Protein AF-A0AB74KNW0-F1 (afdb_monomer)

Secondary structure (DSSP, 8-state):
--------SS-----------SSHHHHHHHHHHHTT----SSEEEEE---GGGHHHHHHHHHHHHHTTEEEEEEHHHHHHHHTTT--EEEEB-GGG-SSBHHHHHHH-

Foldseek 3Di:
DPDDPDDDPDDDDPDAFWADDPDPVRRVVRRCVVVVNDDDQEEEDEDEDDPVCLVVVLVVVVVNVVSHYAYEYEDVNVVSNPVVPHHYHYAYDPVRDPPHDVVVVVVD

Mean predicted aligned error: 5.51 Å

Sequence (108 aa):
QGVDPIRGPEMRSTGEVMGVGETFAEAFAKAQLGASNTLPRGGRALLSVRNSDIPRIVELAKTMTDLGFELDATGCTAKALEQPGMAVRRLHNVYEGLPHILERIING

Nearest PDB structures (foldseek):
  1a9x-assembly1_A  TM=9.773E-01  e=1.626E-10  Escherichia coli
  1c30-assembly1_A  TM=9.789E-01  e=3.591E-10  Escherichia coli
  1ce8-assembly1_A  TM=9.779E-01  e=6.505E-10  Escherichia coli
  1jdb-assembly1_B  TM=9.752E-01  e=7.423E-10  Escherichia coli
  1jdb-assembly1_K  TM=9.720E-01  e=1.437E-09  Escherichia coli

Solvent-accessible surface area (backbone atoms only — not comparable to full-atom values): 6725 Å² total; per-residue (Å²): 141,89,73,80,90,70,90,63,98,66,88,81,76,91,77,87,66,84,38,83,53,99,42,70,70,51,11,49,52,44,21,38,49,66,68,70,47,83,76,76,83,55,53,76,45,80,46,78,67,58,81,87,47,49,82,59,48,50,60,52,50,49,55,40,44,77,58,58,32,45,39,33,17,29,74,70,43,30,53,61,38,44,71,83,67,48,83,61,47,74,35,28,54,79,92,73,42,87,68,23,52,65,62,50,69,75,73,107

pLDDT: mean 89.84, std 7.27, range [51.38, 97.5]

Radius of gyration: 16.33 Å; Cα contacts (8 Å, |Δi|>4): 118; chains: 1; bounding box: 44×32×39 Å

Structure (mmCIF, N/CA/C/O backbone):
data_AF-A0AB74KNW0-F1
#
_entry.id   AF-A0AB74KNW0-F1
#
loop_
_atom_site.group_PDB
_atom_site.id
_atom_site.type_symbol
_atom_site.label_atom_id
_atom_site.label_alt_id
_atom_site.label_comp_id
_atom_site.label_asym_id
_atom_site.label_entity_id
_atom_site.label_seq_id
_atom_site.pdbx_PDB_ins_code
_atom_site.Cartn_x
_atom_site.Cartn_y
_atom_site.Cartn_z
_atom_site.occupancy
_atom_site.B_iso_or_equiv
_atom_site.auth_seq_id
_atom_site.auth_comp_id
_atom_site.auth_asym_id
_atom_site.auth_atom_id
_atom_site.pdbx_PDB_model_num
ATOM 1 N N . GLN A 1 1 ? 3.639 -0.750 -25.223 1.00 51.38 1 GLN A N 1
ATOM 2 C CA . GLN A 1 1 ? 3.370 -0.088 -23.929 1.00 51.38 1 GLN A CA 1
ATOM 3 C C . GLN A 1 1 ? 4.649 0.623 -23.522 1.00 51.38 1 GLN A C 1
ATOM 5 O O . GLN A 1 1 ? 5.669 -0.036 -23.414 1.00 51.38 1 GLN A O 1
ATOM 10 N N . GLY A 1 2 ? 4.635 1.952 -23.435 1.00 61.00 2 GLY A N 1
ATOM 11 C CA . GLY A 1 2 ? 5.840 2.765 -23.201 1.00 61.00 2 GLY A CA 1
ATOM 12 C C . GLY A 1 2 ? 5.519 4.096 -22.526 1.00 61.00 2 GLY A C 1
ATOM 13 O O . GLY A 1 2 ? 6.224 5.076 -22.726 1.00 61.00 2 GLY A O 1
ATOM 14 N N . VAL A 1 3 ? 4.407 4.140 -21.789 1.00 65.94 3 VAL A N 1
ATOM 15 C CA . VAL A 1 3 ? 3.974 5.315 -21.034 1.00 65.94 3 VAL A CA 1
ATOM 16 C C . VAL A 1 3 ? 4.129 4.977 -19.564 1.00 65.94 3 VAL A C 1
ATOM 18 O O . VAL A 1 3 ? 3.627 3.946 -19.119 1.00 65.94 3 VAL A O 1
ATOM 21 N N . ASP A 1 4 ? 4.838 5.831 -18.838 1.00 74.19 4 ASP A N 1
ATOM 22 C CA . ASP A 1 4 ? 5.012 5.703 -17.398 1.00 74.19 4 ASP A CA 1
ATOM 23 C C . ASP A 1 4 ? 3.663 5.955 -16.691 1.00 74.19 4 ASP A C 1
ATOM 25 O O . ASP A 1 4 ? 3.084 7.033 -16.876 1.00 74.19 4 ASP A O 1
ATOM 29 N N . PRO A 1 5 ? 3.116 4.995 -15.919 1.00 77.50 5 PRO A N 1
ATOM 30 C CA . PRO A 1 5 ? 1.822 5.132 -15.248 1.00 77.50 5 PRO A CA 1
ATOM 31 C C . PRO A 1 5 ? 1.864 6.037 -13.998 1.00 77.50 5 PRO A C 1
ATOM 33 O O . PRO A 1 5 ? 1.031 5.906 -13.099 1.00 77.50 5 PRO A O 1
ATOM 36 N N . ILE A 1 6 ? 2.815 6.969 -13.916 1.00 82.31 6 ILE A N 1
ATOM 37 C CA . ILE A 1 6 ? 2.916 7.949 -12.832 1.00 82.31 6 ILE A CA 1
ATOM 38 C C . ILE A 1 6 ? 1.887 9.070 -13.020 1.00 82.31 6 ILE A C 1
ATOM 40 O O . ILE A 1 6 ? 1.724 9.640 -14.100 1.00 82.31 6 ILE A O 1
ATOM 44 N N . ARG A 1 7 ? 1.210 9.433 -11.926 1.00 78.50 7 ARG A N 1
ATOM 45 C CA . ARG A 1 7 ? 0.341 10.616 -11.881 1.00 78.50 7 ARG A CA 1
ATOM 46 C C . ARG A 1 7 ? 1.196 11.883 -11.918 1.00 78.50 7 ARG A C 1
ATOM 48 O O . ARG A 1 7 ? 2.070 12.063 -11.073 1.00 78.50 7 ARG A O 1
ATOM 55 N N . GLY A 1 8 ? 0.922 12.754 -12.881 1.00 85.56 8 GLY A N 1
ATOM 56 C CA . GLY A 1 8 ? 1.538 14.073 -13.011 1.00 85.56 8 GLY A CA 1
ATOM 57 C C . GLY A 1 8 ? 0.527 15.205 -12.799 1.00 85.56 8 GLY A C 1
ATOM 58 O O . GLY A 1 8 ? -0.629 14.941 -12.469 1.00 85.56 8 GLY A O 1
ATOM 59 N N . PRO A 1 9 ? 0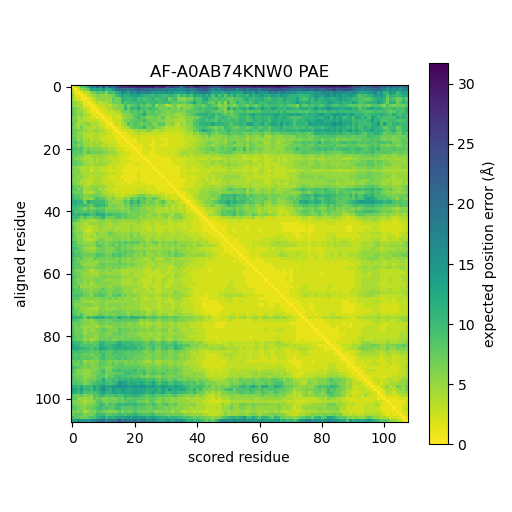.941 16.467 -13.007 1.00 86.56 9 PRO A N 1
ATOM 60 C CA . PRO A 1 9 ? 0.028 17.613 -12.996 1.00 86.56 9 PRO A CA 1
ATOM 61 C C . PRO A 1 9 ? -0.993 17.574 -14.147 1.00 86.56 9 PRO A C 1
ATOM 63 O O . PRO A 1 9 ? -2.037 18.213 -14.069 1.00 86.56 9 PRO A O 1
ATOM 66 N N . GLU A 1 10 ? -0.702 16.824 -15.210 1.00 87.38 10 GLU A N 1
ATOM 67 C CA . GLU A 1 10 ? -1.595 16.615 -16.346 1.00 87.38 10 GLU A CA 1
ATOM 68 C C . GLU A 1 10 ? -2.574 15.461 -16.074 1.00 87.38 10 GLU A C 1
ATOM 70 O O . GLU A 1 10 ? -2.173 14.357 -15.691 1.00 87.38 10 GLU A O 1
ATOM 75 N N . MET A 1 11 ? -3.866 15.705 -16.309 1.00 88.31 11 MET A N 1
ATOM 76 C CA . MET A 1 11 ? -4.906 14.685 -16.193 1.00 88.31 11 MET A CA 1
ATOM 77 C C . MET A 1 11 ? -4.822 13.695 -17.361 1.00 88.31 11 MET A C 1
ATOM 79 O O . MET A 1 11 ? -4.867 14.085 -18.523 1.00 88.31 11 MET A O 1
ATOM 83 N N . ARG A 1 12 ? -4.745 12.397 -17.041 1.00 85.69 12 ARG A N 1
ATOM 84 C CA . ARG A 1 12 ? -4.743 11.292 -18.023 1.00 85.69 12 ARG A CA 1
ATOM 85 C C . ARG A 1 12 ? -5.853 10.260 -17.802 1.00 85.69 12 ARG A C 1
ATOM 87 O O . ARG A 1 12 ? -5.920 9.266 -18.517 1.00 85.69 12 ARG A O 1
ATOM 94 N N . SER A 1 13 ? -6.698 10.464 -16.795 1.00 85.50 13 SER A N 1
ATOM 95 C CA . SER A 1 13 ? -7.874 9.630 -16.538 1.00 85.50 13 SER A CA 1
ATOM 96 C C . SER A 1 13 ? -8.932 9.846 -17.618 1.00 85.50 13 SER A C 1
ATOM 98 O O . SER A 1 13 ? -9.188 10.981 -18.009 1.00 85.50 13 SER A O 1
ATOM 100 N N . THR A 1 14 ? -9.566 8.768 -18.076 1.00 88.19 14 THR A N 1
ATOM 101 C CA . THR A 1 14 ? -10.599 8.805 -19.126 1.00 88.19 14 THR A CA 1
ATOM 102 C C . THR A 1 14 ? -12.027 8.774 -18.584 1.00 88.19 14 THR A C 1
ATOM 104 O O . THR A 1 14 ? -12.967 9.024 -19.331 1.00 88.19 14 THR A O 1
ATOM 107 N N . GLY A 1 15 ? -12.200 8.465 -17.300 1.00 90.56 15 GLY A N 1
ATOM 108 C CA . GLY A 1 15 ? -13.500 8.381 -16.650 1.00 90.56 15 GLY A CA 1
ATOM 109 C C . GLY A 1 15 ? -13.383 8.449 -15.133 1.00 90.56 15 GLY A C 1
ATOM 110 O O . GLY A 1 15 ? -12.281 8.466 -14.577 1.00 90.56 15 GLY A O 1
ATOM 111 N N . GLU A 1 16 ? -14.538 8.478 -14.482 1.00 93.06 16 GLU A N 1
ATOM 112 C CA . GLU A 1 16 ? -14.689 8.593 -13.036 1.00 93.06 16 GLU A CA 1
ATOM 113 C C . GLU A 1 16 ? -15.803 7.673 -12.534 1.00 93.06 16 GLU A C 1
ATOM 115 O O . GLU A 1 16 ? -16.678 7.248 -13.289 1.00 93.06 16 GLU A O 1
ATOM 120 N N . VAL A 1 17 ? -15.750 7.339 -11.248 1.00 94.25 17 VAL A N 1
ATOM 121 C CA . VAL A 1 17 ? -16.722 6.472 -10.581 1.00 94.25 17 VAL A CA 1
ATOM 122 C C . VAL A 1 17 ? -17.084 7.064 -9.228 1.00 94.25 17 VAL A C 1
ATOM 124 O O . VAL A 1 17 ? -16.259 7.717 -8.588 1.00 94.25 17 VAL A O 1
ATOM 127 N N . MET A 1 18 ? -18.309 6.810 -8.774 1.00 95.62 18 MET A N 1
ATOM 128 C CA . MET A 1 18 ? -18.811 7.292 -7.491 1.00 95.62 18 MET A CA 1
ATOM 129 C C . MET A 1 18 ? -19.178 6.111 -6.593 1.00 95.62 18 MET A C 1
ATOM 131 O O . MET A 1 18 ? -19.937 5.229 -6.989 1.00 95.62 18 MET A O 1
ATOM 135 N N . GLY A 1 19 ? -18.652 6.107 -5.369 1.00 94.44 19 GLY A N 1
ATOM 136 C CA . GLY A 1 19 ? -19.061 5.187 -4.312 1.00 94.44 19 GLY A CA 1
ATOM 137 C C . GLY A 1 19 ? -19.879 5.918 -3.252 1.00 94.44 19 GLY A C 1
ATOM 138 O O . GLY A 1 19 ? -19.502 7.006 -2.824 1.00 94.44 19 GLY A O 1
ATOM 139 N N . VAL A 1 20 ? -20.993 5.324 -2.824 1.00 96.31 20 VAL A N 1
ATOM 140 C CA . VAL A 1 20 ? -21.889 5.885 -1.799 1.00 96.31 20 VAL A CA 1
ATOM 141 C C . VAL A 1 20 ? -22.010 4.898 -0.643 1.00 96.31 20 VAL A C 1
ATOM 143 O O . VAL A 1 20 ? -22.296 3.719 -0.861 1.00 96.31 20 VAL A O 1
ATOM 146 N N . GLY A 1 21 ? -21.800 5.362 0.584 1.00 95.56 21 GLY A N 1
ATOM 147 C CA . GLY A 1 21 ? -21.869 4.549 1.797 1.00 95.56 21 GLY A CA 1
ATOM 148 C C . GLY A 1 21 ? -22.173 5.401 3.022 1.00 95.56 21 GLY A C 1
ATOM 149 O O . GLY A 1 21 ? -22.088 6.627 2.963 1.00 95.56 21 GLY A O 1
ATOM 150 N N . GLU A 1 22 ? -22.524 4.744 4.120 1.00 96.62 22 GLU A N 1
ATOM 151 C CA . GLU A 1 22 ? -22.828 5.396 5.400 1.00 96.62 22 GLU A CA 1
ATOM 152 C C . GLU A 1 22 ? -21.559 5.926 6.076 1.00 96.62 22 GLU A C 1
ATOM 154 O O . GLU A 1 22 ? -21.593 6.882 6.848 1.00 96.62 22 GLU A O 1
ATOM 159 N N . THR A 1 23 ? -20.415 5.322 5.746 1.00 97.50 23 THR A N 1
ATOM 160 C CA . THR A 1 23 ? -19.095 5.751 6.204 1.00 97.50 23 THR A CA 1
ATOM 161 C C . THR A 1 23 ? -18.183 6.070 5.030 1.00 97.50 23 THR A C 1
ATOM 163 O O . THR A 1 23 ? -18.329 5.537 3.927 1.00 97.50 23 THR A O 1
ATOM 166 N N . PHE A 1 24 ? -17.170 6.898 5.286 1.00 95.44 24 PHE A N 1
ATOM 167 C CA . PHE A 1 24 ? -16.135 7.188 4.297 1.00 95.44 24 PHE A CA 1
ATOM 168 C C . PHE A 1 24 ? -15.430 5.914 3.808 1.00 95.44 24 PHE A C 1
ATOM 170 O O . PHE A 1 24 ? -15.217 5.755 2.610 1.00 95.44 24 PHE A O 1
ATOM 177 N N . ALA A 1 25 ? -15.105 4.989 4.719 1.00 93.50 25 ALA A N 1
ATOM 178 C CA . ALA A 1 25 ? -14.437 3.734 4.378 1.00 93.50 25 ALA A CA 1
ATOM 179 C C . ALA A 1 25 ? -15.283 2.877 3.425 1.00 93.50 25 ALA A C 1
ATOM 181 O O . ALA A 1 25 ? -14.768 2.358 2.435 1.00 93.50 25 ALA A O 1
ATOM 182 N N . GLU A 1 26 ? -16.589 2.778 3.683 1.00 93.88 26 GLU A N 1
ATOM 183 C CA . GLU A 1 26 ? -17.520 2.052 2.821 1.00 93.88 26 GLU A CA 1
ATOM 184 C C . GLU A 1 26 ? -17.672 2.725 1.448 1.00 93.88 26 GLU A C 1
ATOM 186 O O . GLU A 1 26 ? -17.582 2.058 0.414 1.00 93.88 26 GLU A O 1
ATOM 191 N N . ALA A 1 27 ? -17.858 4.049 1.421 1.00 96.31 27 ALA A N 1
ATOM 192 C CA . ALA A 1 27 ? -17.962 4.815 0.182 1.00 96.31 27 ALA A CA 1
ATOM 193 C C . ALA A 1 27 ? -16.687 4.679 -0.670 1.00 96.31 27 ALA A C 1
ATOM 195 O O . ALA A 1 27 ? -16.763 4.421 -1.873 1.00 96.31 27 ALA A O 1
ATOM 196 N N . PHE A 1 28 ? -15.512 4.768 -0.043 1.00 94.25 28 PHE A N 1
ATOM 197 C CA . PHE A 1 28 ? -14.221 4.616 -0.710 1.00 94.25 28 PHE A CA 1
ATOM 198 C C . PHE A 1 28 ? -14.004 3.192 -1.238 1.00 94.25 28 PHE A C 1
ATOM 200 O O . PHE A 1 28 ? -13.570 3.021 -2.376 1.00 94.25 28 PHE A O 1
ATOM 207 N N . ALA A 1 29 ? -14.360 2.165 -0.460 1.00 91.69 29 ALA A N 1
ATOM 208 C CA . ALA A 1 29 ? -14.278 0.774 -0.904 1.00 91.69 29 ALA A CA 1
ATOM 209 C C . ALA A 1 29 ? -15.163 0.514 -2.136 1.00 91.69 29 ALA A C 1
ATOM 211 O O . ALA A 1 29 ? -14.716 -0.117 -3.095 1.00 91.69 29 ALA A O 1
ATOM 212 N N . LYS A 1 30 ? -16.391 1.054 -2.152 1.00 93.25 30 LYS A N 1
ATOM 213 C CA . LYS A 1 30 ? -17.296 0.974 -3.310 1.00 93.25 30 LYS A CA 1
ATOM 214 C C . LYS A 1 30 ? -16.744 1.717 -4.527 1.00 93.25 30 LYS A C 1
ATOM 216 O O . LYS A 1 30 ? -16.815 1.188 -5.632 1.00 93.25 30 LYS A O 1
ATOM 221 N N . ALA A 1 31 ? -16.158 2.901 -4.336 1.00 94.38 31 ALA A N 1
ATOM 222 C CA . ALA A 1 31 ? -15.531 3.657 -5.421 1.00 94.38 31 ALA A CA 1
ATOM 223 C C . ALA A 1 31 ? -14.341 2.896 -6.032 1.00 94.38 31 ALA A C 1
ATOM 225 O O . ALA A 1 31 ? -14.228 2.812 -7.252 1.00 94.38 31 ALA A O 1
ATOM 226 N N . GLN A 1 32 ? -13.492 2.277 -5.205 1.00 93.25 32 GLN A N 1
ATOM 227 C CA . GLN A 1 32 ? -12.360 1.475 -5.682 1.00 93.25 32 GLN A CA 1
ATOM 228 C C . GLN A 1 32 ? -12.814 0.245 -6.471 1.00 93.25 32 GLN A C 1
ATOM 230 O O . GLN A 1 32 ? -12.268 -0.034 -7.539 1.00 93.25 32 GLN A O 1
ATOM 235 N N . LEU A 1 33 ? -13.855 -0.444 -5.995 1.00 90.38 33 LEU A N 1
ATOM 236 C CA . LEU A 1 33 ? -14.456 -1.557 -6.725 1.00 90.38 33 LEU A CA 1
ATOM 237 C C . LEU A 1 33 ? -15.055 -1.095 -8.063 1.00 90.38 33 LEU A C 1
ATOM 239 O O . LEU A 1 33 ? -14.839 -1.741 -9.085 1.00 90.38 33 LEU A O 1
ATOM 243 N N . GLY A 1 34 ? -15.748 0.049 -8.075 1.00 90.88 34 GLY A N 1
ATOM 244 C CA . GLY A 1 34 ? -16.274 0.669 -9.294 1.00 90.88 34 GLY A CA 1
ATOM 245 C C . GLY A 1 34 ? -15.178 1.033 -10.299 1.00 90.88 34 GLY A C 1
ATOM 246 O O . GLY A 1 34 ? -15.365 0.862 -11.500 1.00 90.88 34 GLY A O 1
ATOM 247 N N . ALA A 1 35 ? -13.999 1.442 -9.821 1.00 91.94 35 ALA A N 1
ATOM 248 C CA . ALA A 1 35 ? -12.824 1.727 -10.648 1.00 91.94 35 ALA A CA 1
ATOM 249 C C . ALA A 1 35 ? -12.125 0.458 -11.175 1.00 91.94 35 ALA A C 1
ATOM 251 O O . ALA A 1 35 ? -11.042 0.548 -11.746 1.00 91.94 35 ALA A O 1
ATOM 252 N N . SER A 1 36 ? -12.722 -0.725 -10.976 1.00 89.19 36 SER A N 1
ATOM 253 C CA . SER A 1 36 ? -12.149 -2.035 -11.314 1.00 89.19 36 SER A CA 1
ATOM 254 C C . SER A 1 36 ? -10.832 -2.349 -10.588 1.00 89.19 36 SER A C 1
ATOM 256 O O . SER A 1 36 ? -10.076 -3.222 -11.015 1.00 89.19 36 SER A O 1
ATOM 258 N N . ASN A 1 37 ? -10.568 -1.692 -9.453 1.00 85.50 37 ASN A N 1
ATOM 259 C CA . ASN A 1 37 ? -9.448 -2.027 -8.579 1.00 85.50 37 ASN A CA 1
ATOM 260 C C . ASN A 1 37 ? -9.881 -3.124 -7.604 1.00 85.50 37 ASN A C 1
ATOM 262 O O . ASN A 1 37 ? -10.563 -2.864 -6.610 1.00 85.50 37 ASN A O 1
ATOM 266 N N . THR A 1 38 ? -9.458 -4.362 -7.859 1.00 80.00 38 THR A N 1
ATOM 267 C CA . THR A 1 38 ? -9.641 -5.447 -6.887 1.00 80.00 38 THR A CA 1
ATOM 268 C C . THR A 1 38 ? -8.555 -5.341 -5.825 1.00 80.00 38 THR A C 1
ATOM 270 O O . THR A 1 38 ? -7.394 -5.652 -6.081 1.00 80.00 38 THR A O 1
ATOM 273 N N . LEU A 1 39 ? -8.926 -4.869 -4.635 1.00 83.06 39 LEU A N 1
ATOM 274 C CA . LEU A 1 39 ? -7.987 -4.749 -3.526 1.00 83.06 39 LEU A CA 1
ATOM 275 C C . LEU A 1 39 ? -7.738 -6.123 -2.884 1.00 83.06 39 LEU A C 1
ATOM 277 O O . LEU A 1 39 ? -8.702 -6.807 -2.520 1.00 83.06 39 LEU A O 1
ATOM 281 N N . PRO A 1 40 ? -6.468 -6.526 -2.704 1.00 85.88 40 PRO A N 1
ATOM 282 C CA . PRO A 1 40 ? -6.137 -7.719 -1.940 1.00 85.88 40 PRO A CA 1
ATOM 283 C C . PRO A 1 40 ? -6.655 -7.601 -0.503 1.00 85.88 40 PRO A C 1
ATOM 285 O O . PRO A 1 40 ? -6.654 -6.518 0.080 1.00 85.88 40 PRO A O 1
ATOM 288 N N . ARG A 1 41 ? -7.062 -8.728 0.088 1.00 86.19 41 ARG A N 1
ATOM 289 C CA . ARG A 1 41 ? -7.443 -8.819 1.513 1.00 86.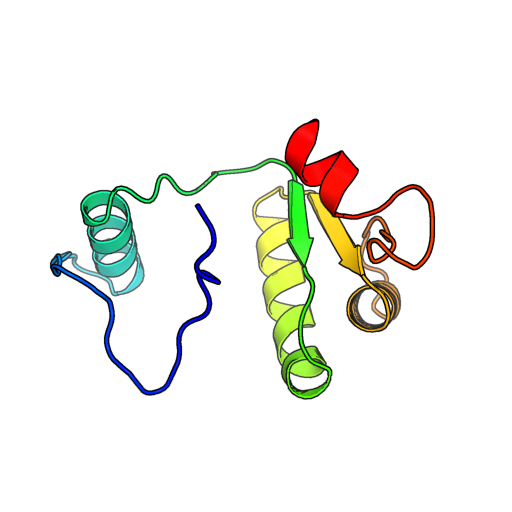19 41 ARG A CA 1
ATOM 290 C C . ARG A 1 41 ? -6.351 -9.439 2.392 1.00 86.19 41 ARG A C 1
ATOM 292 O O . ARG A 1 41 ? -6.574 -9.647 3.575 1.00 86.19 41 ARG A O 1
ATOM 299 N N . GLY A 1 42 ? -5.209 -9.761 1.797 1.00 87.62 42 GLY A N 1
ATOM 300 C CA . GLY A 1 42 ? -4.050 -10.366 2.439 1.00 87.62 42 GLY A CA 1
ATOM 301 C C . GLY A 1 42 ? -2.967 -10.654 1.402 1.00 87.62 42 GLY A C 1
ATOM 302 O O . GLY A 1 42 ? -3.106 -10.286 0.231 1.00 87.62 42 GLY A O 1
ATOM 303 N N . GLY A 1 43 ? -1.904 -11.328 1.830 1.00 91.31 43 GLY A N 1
ATOM 304 C CA . GLY A 1 43 ? -0.732 -11.607 1.003 1.00 91.31 43 GLY A CA 1
ATOM 305 C C . GLY A 1 43 ? 0.423 -10.677 1.350 1.00 91.31 43 GLY A C 1
ATOM 306 O O . GLY A 1 43 ? 0.590 -10.297 2.508 1.00 91.31 43 GLY A O 1
ATOM 307 N N . ARG A 1 44 ? 1.235 -10.316 0.356 1.00 92.50 44 ARG A N 1
ATOM 308 C CA . ARG A 1 44 ? 2.457 -9.539 0.567 1.00 92.50 44 ARG A CA 1
ATOM 309 C C . ARG A 1 44 ? 2.381 -8.172 -0.104 1.00 92.50 44 ARG A C 1
ATOM 311 O O . ARG A 1 44 ? 2.035 -8.072 -1.277 1.00 92.50 44 ARG A O 1
ATOM 318 N N . ALA A 1 45 ? 2.713 -7.124 0.641 1.00 94.06 45 ALA A N 1
ATOM 319 C CA . ALA A 1 45 ? 2.696 -5.746 0.173 1.00 94.06 45 ALA A CA 1
ATOM 320 C C . ALA A 1 45 ? 4.112 -5.184 0.033 1.00 94.06 45 ALA A C 1
ATOM 322 O O . ALA A 1 45 ? 4.924 -5.300 0.947 1.00 94.06 45 ALA A O 1
ATOM 323 N N . LEU A 1 46 ? 4.388 -4.535 -1.099 1.00 94.69 46 LEU A N 1
ATOM 324 C CA . LEU A 1 46 ? 5.649 -3.843 -1.352 1.00 94.69 46 LEU A CA 1
ATOM 325 C C . LEU A 1 46 ? 5.537 -2.359 -0.981 1.00 94.69 46 LEU A C 1
ATOM 327 O O . LEU A 1 46 ? 4.753 -1.620 -1.573 1.00 94.69 46 LEU A O 1
ATOM 331 N N . LEU A 1 47 ? 6.370 -1.916 -0.043 1.00 94.94 47 LEU A N 1
ATOM 332 C CA . LEU A 1 47 ? 6.460 -0.542 0.438 1.00 94.94 47 LEU A CA 1
ATOM 333 C C . LEU A 1 47 ? 7.776 0.092 -0.026 1.00 94.94 47 LEU A C 1
ATOM 335 O O . LEU A 1 47 ? 8.860 -0.230 0.457 1.00 94.94 47 LEU A O 1
ATOM 339 N N . SER A 1 48 ? 7.683 1.032 -0.960 1.00 93.75 48 SER A N 1
ATOM 340 C CA . SER A 1 48 ? 8.828 1.792 -1.466 1.00 93.75 48 SER A CA 1
ATOM 341 C C . SER A 1 48 ? 8.412 3.246 -1.623 1.00 93.75 48 SER A C 1
ATOM 343 O O . SER A 1 48 ? 7.722 3.600 -2.579 1.00 93.75 48 SER A O 1
ATOM 345 N N . VAL A 1 49 ? 8.795 4.084 -0.661 1.00 94.56 49 VAL A N 1
ATOM 346 C CA . VAL A 1 49 ? 8.352 5.483 -0.586 1.00 94.56 49 VAL A CA 1
ATOM 347 C C . VAL A 1 49 ? 9.528 6.451 -0.587 1.00 94.56 49 VAL A C 1
ATOM 349 O O . VAL A 1 49 ? 10.672 6.079 -0.330 1.00 94.56 49 VAL A O 1
ATOM 352 N N . ARG A 1 50 ? 9.245 7.727 -0.865 1.00 92.12 50 ARG A N 1
ATOM 353 C CA . ARG A 1 50 ? 10.236 8.799 -0.733 1.00 92.12 50 AR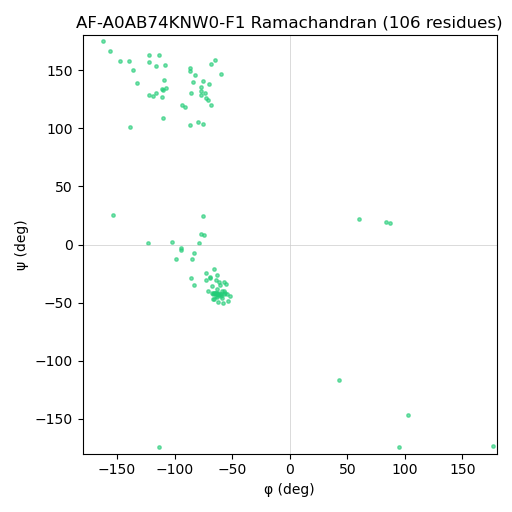G A CA 1
ATOM 354 C C . ARG A 1 50 ? 10.577 9.017 0.740 1.00 92.12 50 ARG A C 1
ATOM 356 O O . ARG A 1 50 ? 9.754 8.781 1.620 1.00 92.12 50 ARG A O 1
ATOM 363 N N . ASN A 1 51 ? 11.766 9.557 1.005 1.00 90.25 51 ASN A N 1
ATOM 364 C CA . ASN A 1 51 ? 12.224 9.814 2.375 1.00 90.25 51 ASN A CA 1
ATOM 365 C C . ASN A 1 51 ? 11.266 10.717 3.176 1.00 90.25 51 ASN A C 1
ATOM 367 O O . ASN A 1 51 ? 11.121 10.534 4.379 1.00 90.25 51 ASN A O 1
ATOM 371 N N . SER A 1 52 ? 10.584 11.655 2.511 1.00 92.69 52 SER A N 1
ATOM 372 C CA . SER A 1 52 ? 9.589 12.542 3.130 1.00 92.69 52 SER A CA 1
ATOM 373 C C . SER A 1 52 ? 8.375 11.807 3.702 1.00 92.69 52 SER A C 1
ATOM 375 O O . SER A 1 52 ? 7.756 12.302 4.638 1.00 92.69 52 SER A O 1
ATOM 377 N N . ASP A 1 53 ? 8.039 10.634 3.163 1.00 93.50 53 ASP A N 1
ATOM 378 C CA . ASP A 1 53 ? 6.867 9.853 3.567 1.00 93.50 53 ASP A CA 1
ATOM 379 C C . ASP A 1 53 ? 7.197 8.796 4.633 1.00 93.50 53 ASP A C 1
ATOM 381 O O . ASP A 1 53 ? 6.297 8.135 5.151 1.00 93.50 53 ASP A O 1
ATOM 385 N N . ILE A 1 54 ? 8.475 8.659 5.013 1.00 90.19 54 ILE A N 1
ATOM 386 C CA . ILE A 1 54 ? 8.933 7.704 6.032 1.00 90.19 54 ILE A CA 1
ATOM 387 C C . ILE A 1 54 ? 8.187 7.849 7.371 1.00 90.19 54 ILE A C 1
ATOM 389 O O . ILE A 1 54 ? 7.797 6.82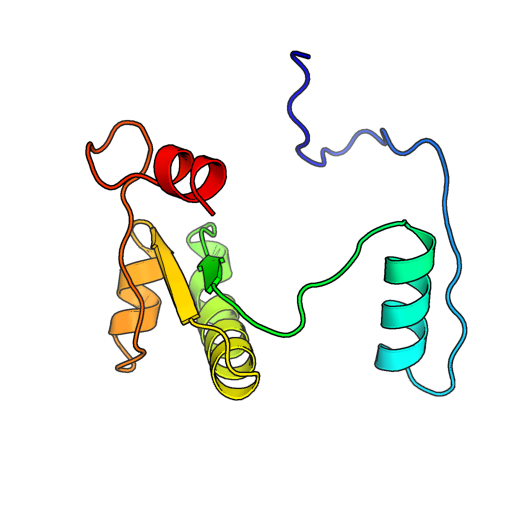6 7.928 1.00 90.19 54 ILE A O 1
ATOM 393 N N . PRO A 1 55 ? 7.909 9.051 7.909 1.00 88.69 55 PRO A N 1
ATOM 394 C CA . PRO A 1 55 ? 7.173 9.145 9.171 1.00 88.69 55 PRO A CA 1
ATOM 395 C C . PRO A 1 55 ? 5.762 8.544 9.089 1.00 88.69 55 PRO A C 1
ATOM 397 O O . PRO A 1 55 ? 5.268 7.985 10.063 1.00 88.69 55 PRO A O 1
ATOM 400 N N . ARG A 1 56 ? 5.124 8.623 7.915 1.00 91.94 56 ARG A N 1
ATOM 401 C CA . ARG A 1 56 ? 3.747 8.161 7.687 1.00 91.94 56 ARG A CA 1
ATOM 402 C C . ARG A 1 56 ? 3.681 6.676 7.339 1.00 91.94 56 ARG A C 1
ATOM 404 O O . ARG A 1 56 ? 2.685 6.023 7.639 1.00 91.94 56 ARG A O 1
ATOM 411 N N . ILE A 1 57 ? 4.729 6.130 6.716 1.00 94.69 57 ILE A N 1
ATOM 412 C CA . ILE A 1 57 ? 4.730 4.730 6.272 1.00 94.69 57 ILE A CA 1
ATOM 413 C C . ILE A 1 57 ? 4.775 3.744 7.439 1.00 94.69 57 ILE A C 1
ATOM 415 O O . ILE A 1 57 ? 4.253 2.644 7.308 1.00 94.69 57 ILE A O 1
ATOM 419 N N . VAL A 1 58 ? 5.352 4.134 8.580 1.00 91.62 58 VAL A N 1
ATOM 420 C CA . VAL A 1 58 ? 5.449 3.269 9.767 1.00 91.62 58 VAL A CA 1
ATOM 421 C C . VAL A 1 58 ? 4.066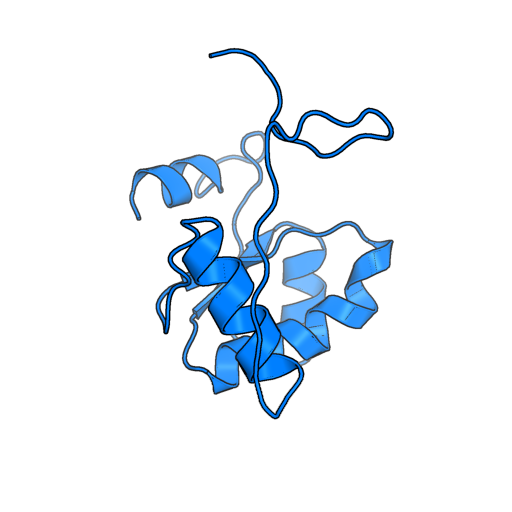 2.941 10.328 1.00 91.62 58 VAL A C 1
ATOM 423 O O . VAL A 1 58 ? 3.795 1.789 10.652 1.00 91.62 58 VAL A O 1
ATOM 426 N N . GLU A 1 59 ? 3.177 3.931 10.425 1.00 91.94 59 GLU A N 1
ATOM 427 C CA . GLU A 1 59 ? 1.801 3.713 10.883 1.00 91.94 59 GLU A CA 1
ATOM 428 C C . GLU A 1 59 ? 1.026 2.835 9.895 1.00 91.94 59 GLU A C 1
ATOM 430 O O . GLU A 1 59 ? 0.430 1.840 10.301 1.00 91.94 59 GLU A O 1
ATOM 435 N N . LEU A 1 60 ? 1.123 3.134 8.593 1.00 94.06 60 LEU A N 1
ATOM 436 C CA . LEU A 1 60 ? 0.473 2.332 7.555 1.00 94.06 60 LEU A CA 1
ATOM 437 C C . LEU A 1 60 ? 0.947 0.877 7.589 1.00 94.06 60 LEU A C 1
ATOM 439 O O . LEU A 1 60 ? 0.131 -0.038 7.540 1.00 94.06 60 LEU A O 1
ATOM 443 N N . ALA A 1 61 ? 2.256 0.657 7.697 1.00 94.69 61 ALA A N 1
ATOM 444 C CA . ALA A 1 61 ? 2.835 -0.674 7.755 1.00 94.69 61 ALA A CA 1
ATOM 445 C C . ALA A 1 61 ? 2.285 -1.476 8.943 1.00 94.69 61 ALA A C 1
ATOM 447 O O . ALA A 1 61 ? 1.987 -2.655 8.778 1.00 94.69 61 ALA A O 1
ATOM 448 N N . LYS A 1 62 ? 2.094 -0.846 10.113 1.00 93.44 62 LYS A N 1
ATOM 449 C CA . LYS A 1 62 ? 1.496 -1.513 11.282 1.00 93.44 62 LYS A CA 1
ATOM 450 C C . LYS A 1 62 ? 0.070 -1.949 10.984 1.00 93.44 62 LYS A C 1
ATOM 452 O O . LYS A 1 62 ? -0.243 -3.120 11.148 1.00 93.44 62 LYS A O 1
ATOM 457 N N . THR A 1 63 ? -0.749 -1.046 10.444 1.00 93.44 63 THR A N 1
ATOM 458 C CA . THR A 1 63 ? -2.119 -1.378 10.035 1.00 93.44 63 THR A CA 1
ATOM 459 C C . THR A 1 63 ? -2.148 -2.518 9.017 1.00 93.44 63 THR A C 1
ATOM 461 O O . THR A 1 63 ? -2.997 -3.397 9.102 1.00 93.44 63 THR A O 1
ATOM 464 N N . MET A 1 64 ? -1.215 -2.548 8.062 1.00 93.69 64 MET A N 1
ATOM 465 C CA . MET A 1 64 ? -1.126 -3.642 7.092 1.00 93.69 64 MET A CA 1
ATOM 466 C C . MET A 1 64 ? -0.753 -4.974 7.753 1.00 93.69 64 MET A C 1
ATOM 468 O O . MET A 1 64 ? -1.360 -5.994 7.432 1.00 93.69 64 MET A O 1
ATOM 472 N N . THR A 1 65 ? 0.193 -4.974 8.694 1.00 93.31 65 THR A N 1
ATOM 473 C CA . THR A 1 65 ? 0.537 -6.171 9.473 1.00 93.31 65 THR A CA 1
ATOM 474 C C . THR A 1 65 ? -0.646 -6.657 10.314 1.00 93.31 65 THR A C 1
ATOM 476 O O . THR A 1 65 ? -0.926 -7.853 10.309 1.00 93.31 65 THR A O 1
ATOM 479 N N . ASP A 1 66 ? -1.392 -5.753 10.954 1.00 93.12 66 ASP A N 1
ATOM 480 C CA . ASP A 1 66 ? -2.592 -6.092 11.736 1.00 93.12 66 ASP A CA 1
ATOM 481 C C . ASP A 1 66 ? -3.707 -6.692 10.861 1.00 93.12 66 ASP A C 1
ATOM 483 O O . ASP A 1 66 ? -4.471 -7.548 11.304 1.00 93.12 66 ASP A O 1
ATOM 487 N N . LEU A 1 67 ? -3.772 -6.286 9.588 1.00 92.25 67 LEU A N 1
ATOM 488 C CA . LEU A 1 67 ? -4.659 -6.862 8.573 1.00 92.25 67 LEU A CA 1
ATOM 489 C C . LEU A 1 67 ? -4.142 -8.192 7.988 1.00 92.25 67 LEU A C 1
ATOM 491 O O . LEU A 1 67 ? -4.796 -8.764 7.116 1.00 92.25 67 LEU A O 1
ATOM 495 N N . GLY A 1 68 ? -2.994 -8.696 8.450 1.00 93.19 68 GLY A N 1
ATOM 496 C CA . GLY A 1 68 ? -2.428 -9.985 8.045 1.00 93.19 68 GLY A CA 1
ATOM 497 C C . GLY A 1 68 ? -1.548 -9.943 6.794 1.00 93.19 68 GLY A C 1
ATOM 498 O O . GLY A 1 68 ? -1.325 -10.985 6.177 1.00 93.19 68 GLY A O 1
ATOM 499 N N . PHE A 1 69 ? -1.054 -8.767 6.391 1.00 95.38 69 PHE A N 1
ATOM 500 C CA . PHE A 1 69 ? -0.104 -8.661 5.283 1.00 95.38 69 PHE A CA 1
ATOM 501 C C . PHE A 1 69 ? 1.338 -8.902 5.728 1.00 95.38 69 PHE A C 1
ATOM 503 O O . PHE A 1 69 ? 1.805 -8.381 6.742 1.00 95.38 69 PHE A O 1
ATOM 510 N N . GLU A 1 70 ? 2.083 -9.610 4.885 1.00 95.12 70 GLU A N 1
ATOM 511 C CA . GLU A 1 70 ? 3.539 -9.635 4.939 1.00 95.12 70 GLU A CA 1
ATOM 512 C C . GLU A 1 70 ? 4.106 -8.412 4.212 1.00 95.12 70 GLU A C 1
ATOM 514 O O . GLU A 1 70 ? 3.556 -7.969 3.203 1.00 95.12 70 GLU A O 1
ATOM 519 N N . LEU A 1 71 ? 5.226 -7.867 4.685 1.00 95.50 71 LEU A N 1
ATOM 520 C CA . LEU A 1 71 ? 5.789 -6.639 4.124 1.00 95.50 71 LEU A CA 1
ATOM 521 C C . LEU A 1 71 ? 7.105 -6.906 3.391 1.00 95.50 71 LEU A C 1
ATOM 523 O O . LEU A 1 71 ? 8.003 -7.569 3.915 1.00 95.50 71 LEU A O 1
ATOM 527 N N . ASP A 1 72 ? 7.223 -6.331 2.199 1.00 95.44 72 ASP A N 1
ATOM 528 C CA . ASP A 1 72 ? 8.472 -6.109 1.478 1.00 95.44 72 ASP A CA 1
ATOM 529 C C . ASP A 1 72 ? 8.789 -4.614 1.474 1.00 95.44 72 ASP A C 1
ATOM 531 O O . ASP A 1 72 ? 7.890 -3.796 1.296 1.00 95.44 72 ASP A O 1
ATOM 535 N N . ALA A 1 73 ? 10.056 -4.230 1.618 1.00 95.44 73 ALA A N 1
ATOM 536 C CA . ALA A 1 73 ? 10.448 -2.827 1.494 1.00 95.44 73 ALA A CA 1
ATOM 537 C C . ALA A 1 73 ? 11.853 -2.646 0.920 1.00 95.44 73 ALA A C 1
ATOM 539 O O . ALA A 1 73 ? 12.697 -3.537 1.006 1.00 95.44 73 ALA A O 1
ATOM 540 N N . THR A 1 74 ? 12.122 -1.470 0.357 1.00 94.81 74 THR A N 1
ATOM 541 C CA . THR A 1 74 ? 13.416 -1.128 -0.252 1.00 94.81 74 THR A CA 1
ATOM 542 C C . THR A 1 74 ? 14.198 -0.122 0.595 1.00 94.81 74 THR A C 1
ATOM 544 O O . THR A 1 74 ? 13.631 0.659 1.364 1.00 94.81 74 THR A O 1
ATOM 547 N N . GLY A 1 75 ? 15.529 -0.137 0.456 1.00 91.12 75 GLY A N 1
ATOM 548 C CA . GLY A 1 75 ? 16.433 0.933 0.900 1.00 91.12 75 GLY A CA 1
ATOM 549 C C . GLY A 1 75 ? 16.133 1.544 2.278 1.00 91.12 75 GLY A C 1
ATOM 550 O O . GLY A 1 75 ? 16.241 0.882 3.310 1.00 91.12 75 GLY A O 1
ATOM 551 N N . CYS A 1 76 ? 15.809 2.841 2.287 1.00 92.06 76 CYS A N 1
ATOM 552 C CA . CYS A 1 76 ? 15.510 3.608 3.500 1.00 92.06 76 CYS A CA 1
ATOM 553 C C . CYS A 1 76 ? 14.152 3.256 4.119 1.00 92.06 76 CYS A C 1
ATOM 555 O O . CYS A 1 76 ? 14.023 3.321 5.339 1.00 92.06 76 CYS A O 1
ATOM 557 N N . THR A 1 77 ? 13.163 2.859 3.312 1.00 95.00 77 THR A N 1
ATOM 558 C CA . THR A 1 77 ? 11.853 2.426 3.814 1.00 95.00 77 THR A CA 1
ATOM 559 C C . THR A 1 77 ? 12.000 1.168 4.666 1.00 95.00 77 THR A C 1
ATOM 561 O O . THR A 1 77 ? 11.486 1.139 5.778 1.00 95.00 77 THR A O 1
ATOM 564 N N . ALA A 1 78 ? 12.779 0.178 4.211 1.00 94.69 78 ALA A N 1
ATOM 565 C CA . ALA A 1 78 ? 13.062 -1.028 4.995 1.00 94.69 78 ALA A CA 1
ATOM 566 C C . ALA A 1 78 ? 13.706 -0.686 6.346 1.00 94.69 78 ALA A C 1
ATOM 568 O O . ALA A 1 78 ? 13.184 -1.068 7.387 1.00 94.69 78 ALA A O 1
ATOM 569 N N . LYS A 1 79 ? 14.763 0.138 6.339 1.00 93.81 79 LYS A N 1
ATOM 570 C CA . LYS A 1 79 ? 15.446 0.570 7.571 1.00 93.81 79 LYS A CA 1
ATOM 571 C C . LYS A 1 79 ? 14.499 1.245 8.565 1.00 93.81 79 LYS A C 1
ATOM 573 O O . LYS A 1 79 ? 14.599 1.007 9.763 1.00 93.81 79 LYS A O 1
ATOM 578 N N . ALA A 1 80 ? 13.597 2.096 8.079 1.00 93.88 80 ALA A N 1
ATOM 579 C CA . ALA A 1 80 ? 12.653 2.807 8.934 1.00 93.88 80 ALA A CA 1
ATOM 580 C C . ALA A 1 80 ? 11.597 1.889 9.570 1.00 93.88 80 ALA 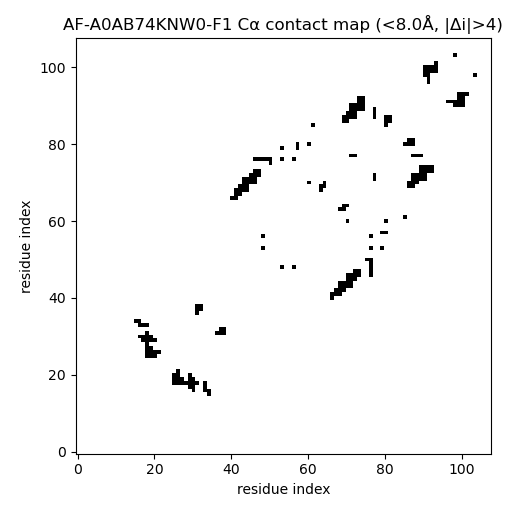A C 1
ATOM 582 O O . ALA A 1 80 ? 11.113 2.193 10.656 1.00 93.88 80 ALA A O 1
ATOM 583 N N . LEU A 1 81 ? 11.250 0.780 8.914 1.00 94.12 81 LEU A N 1
ATOM 584 C CA . LEU A 1 81 ? 10.328 -0.229 9.444 1.00 94.12 81 LEU A CA 1
ATOM 585 C C . LEU A 1 81 ? 11.040 -1.226 10.376 1.00 94.12 81 LEU A C 1
ATOM 587 O O . LEU A 1 81 ? 10.479 -1.638 11.387 1.00 94.12 81 LEU A O 1
ATOM 591 N N . GLU A 1 82 ? 12.297 -1.561 10.088 1.00 94.50 82 GLU A N 1
ATOM 592 C CA . GLU A 1 82 ? 13.131 -2.435 10.925 1.00 94.50 82 GLU A CA 1
ATOM 593 C C . GLU A 1 82 ? 13.476 -1.791 12.279 1.00 94.50 82 GLU A C 1
ATOM 595 O O . GLU A 1 82 ? 13.523 -2.481 13.294 1.00 94.50 82 GLU A O 1
ATOM 600 N N . GLN A 1 83 ? 13.685 -0.468 12.324 1.00 90.50 83 GLN A N 1
ATOM 601 C CA . GLN A 1 83 ? 14.003 0.277 13.554 1.00 90.50 83 GLN A CA 1
ATOM 602 C C . GLN A 1 83 ? 13.006 0.057 14.710 1.00 90.50 83 GLN A C 1
ATOM 604 O O . GLN A 1 83 ? 13.453 -0.228 15.821 1.00 90.50 83 GLN A O 1
ATOM 609 N N . PRO A 1 84 ? 11.680 0.161 14.502 1.00 89.50 84 PRO A N 1
ATOM 610 C CA . PRO A 1 84 ? 10.684 -0.181 15.516 1.00 89.50 84 PRO A CA 1
ATOM 611 C C . PRO A 1 84 ? 10.452 -1.696 15.680 1.00 89.50 84 PRO A C 1
ATOM 613 O O . PRO A 1 84 ? 9.519 -2.084 16.379 1.00 89.50 84 PRO A O 1
ATOM 616 N N . GLY A 1 85 ? 11.269 -2.552 15.054 1.00 90.50 85 GLY A N 1
ATOM 617 C CA . GLY A 1 85 ? 11.218 -4.009 15.196 1.00 90.50 85 GLY A CA 1
ATOM 618 C C . GLY A 1 85 ? 10.190 -4.710 14.307 1.00 90.50 85 GLY A C 1
ATOM 619 O O . GLY A 1 85 ? 9.803 -5.837 14.609 1.00 90.50 85 GLY A O 1
ATOM 620 N N . MET A 1 86 ? 9.712 -4.071 13.233 1.00 93.00 86 MET A N 1
ATOM 621 C CA . MET A 1 86 ? 8.716 -4.693 12.357 1.00 93.00 86 MET A CA 1
ATOM 622 C C . MET A 1 86 ? 9.341 -5.763 11.461 1.00 93.00 86 MET A C 1
ATOM 624 O O . MET A 1 86 ? 10.431 -5.586 10.915 1.00 93.00 86 MET A O 1
ATOM 628 N N . ALA A 1 87 ? 8.612 -6.861 11.260 1.00 92.5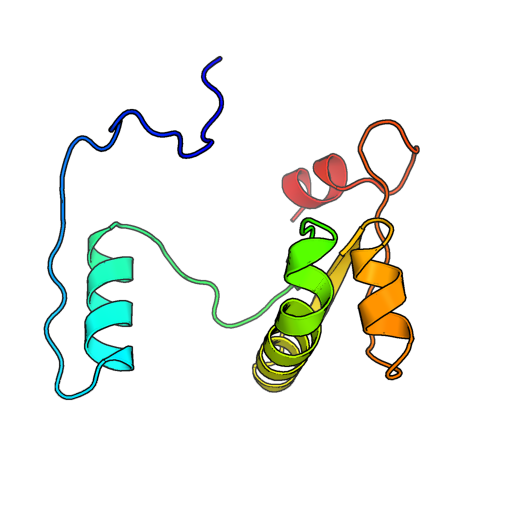0 87 ALA A N 1
ATOM 629 C CA . ALA A 1 87 ? 9.007 -7.917 10.340 1.00 92.50 87 ALA A CA 1
ATOM 630 C C . ALA A 1 87 ? 8.776 -7.470 8.888 1.00 92.50 87 ALA A C 1
ATOM 632 O O . ALA A 1 87 ? 7.649 -7.452 8.394 1.00 92.50 87 ALA A O 1
ATOM 633 N N . VAL A 1 88 ? 9.858 -7.115 8.197 1.00 95.12 88 VAL A N 1
ATOM 634 C CA . VAL A 1 88 ? 9.849 -6.732 6.783 1.00 95.12 88 VAL A CA 1
ATOM 635 C C . VAL A 1 88 ? 10.959 -7.472 6.046 1.00 95.12 88 VAL A C 1
ATOM 637 O O . VAL A 1 88 ? 12.066 -7.635 6.555 1.00 95.12 88 VAL A O 1
ATOM 640 N N . ARG A 1 89 ? 10.676 -7.943 4.832 1.00 94.12 89 ARG A N 1
ATOM 641 C CA . ARG A 1 89 ? 11.698 -8.509 3.953 1.00 94.12 89 ARG A CA 1
ATOM 642 C C . ARG A 1 89 ? 12.260 -7.394 3.086 1.00 94.12 89 ARG 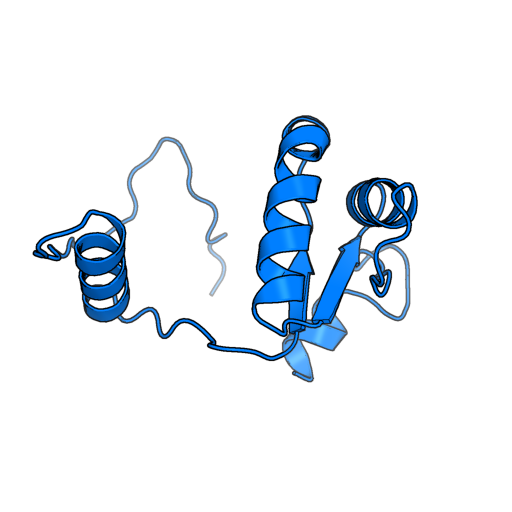A C 1
ATOM 644 O O . ARG A 1 89 ? 11.561 -6.779 2.282 1.00 94.12 89 ARG A O 1
ATOM 651 N N . ARG A 1 90 ? 13.553 -7.141 3.232 1.00 93.88 90 ARG A N 1
ATOM 652 C CA . ARG A 1 90 ? 14.233 -6.146 2.416 1.00 93.88 90 ARG A CA 1
ATOM 653 C C . ARG A 1 90 ? 14.444 -6.659 0.991 1.00 93.88 90 ARG A C 1
ATOM 655 O O . ARG A 1 90 ? 14.953 -7.760 0.799 1.00 93.88 90 ARG A O 1
ATOM 662 N N . LEU A 1 91 ? 14.071 -5.843 0.010 1.00 93.38 91 LEU A N 1
ATOM 663 C CA . LEU A 1 91 ? 14.329 -6.068 -1.410 1.00 93.38 91 LEU A CA 1
ATOM 664 C C . LEU A 1 91 ? 15.246 -4.984 -1.971 1.00 93.38 91 LEU A C 1
ATOM 666 O O . LEU A 1 91 ? 15.285 -3.850 -1.485 1.00 93.38 91 LEU A O 1
ATOM 670 N N . HIS A 1 92 ? 15.965 -5.350 -3.022 1.00 92.19 92 HIS A N 1
ATOM 671 C CA . HIS A 1 92 ? 16.821 -4.451 -3.778 1.00 92.19 92 HIS A CA 1
ATOM 672 C C . HIS A 1 92 ? 16.048 -3.727 -4.881 1.00 92.19 92 HIS A C 1
ATOM 674 O O . HIS A 1 92 ? 15.100 -4.259 -5.472 1.00 92.19 92 HIS A O 1
ATOM 680 N N . ASN A 1 93 ? 16.475 -2.507 -5.196 1.00 88.69 93 ASN A N 1
ATOM 681 C CA . ASN A 1 93 ? 16.113 -1.891 -6.464 1.00 88.69 93 ASN A CA 1
ATOM 682 C C . ASN A 1 93 ? 16.726 -2.697 -7.618 1.00 88.69 93 ASN A C 1
ATOM 684 O O . ASN A 1 93 ? 17.704 -3.419 -7.439 1.00 88.69 93 ASN A O 1
ATOM 688 N N . VAL A 1 94 ? 16.179 -2.561 -8.827 1.00 89.38 94 VAL A N 1
ATOM 689 C CA . VAL A 1 94 ? 16.603 -3.367 -9.991 1.00 89.38 94 VAL A CA 1
ATOM 690 C C . VAL A 1 94 ? 18.113 -3.266 -10.264 1.00 89.38 94 VAL A C 1
ATOM 692 O O . VAL A 1 94 ? 18.736 -4.248 -10.647 1.00 89.38 94 VAL A O 1
ATOM 695 N N . TYR A 1 95 ? 18.720 -2.105 -10.012 1.00 88.88 95 TYR A N 1
ATOM 696 C CA . TYR A 1 95 ? 20.152 -1.870 -10.219 1.00 88.88 95 TYR A CA 1
ATOM 697 C C . TYR A 1 95 ? 21.052 -2.341 -9.057 1.00 88.88 95 TYR A C 1
ATOM 699 O O . TYR A 1 95 ? 22.272 -2.296 -9.184 1.00 88.88 95 TYR A O 1
ATOM 707 N N . GLU A 1 96 ? 20.485 -2.769 -7.925 1.00 85.00 96 GLU A N 1
ATOM 708 C CA . GLU A 1 96 ? 21.226 -3.150 -6.706 1.00 85.00 96 GLU A CA 1
ATOM 709 C C . GLU A 1 96 ? 21.515 -4.663 -6.628 1.00 85.00 96 GLU A C 1
ATOM 711 O O . GLU A 1 96 ? 22.229 -5.110 -5.732 1.00 85.00 96 GLU A O 1
ATOM 716 N N . GLY A 1 97 ? 21.008 -5.458 -7.578 1.00 85.94 97 GLY A N 1
ATOM 717 C CA . GLY A 1 97 ? 21.213 -6.909 -7.644 1.00 85.94 97 GLY A CA 1
ATOM 718 C C . GLY A 1 97 ? 20.086 -7.721 -6.997 1.00 85.94 97 GLY A C 1
ATOM 719 O O . GLY A 1 97 ? 19.063 -7.181 -6.598 1.00 85.94 97 GLY A O 1
ATOM 720 N N . LEU A 1 98 ? 20.246 -9.044 -6.913 1.00 84.00 98 LEU A N 1
ATOM 721 C CA . LEU A 1 98 ? 19.187 -9.956 -6.456 1.00 84.00 98 LEU A CA 1
ATOM 722 C C . LEU A 1 98 ? 19.158 -10.119 -4.922 1.00 84.00 98 LEU A C 1
ATOM 724 O O . LEU A 1 98 ? 20.213 -10.033 -4.289 1.00 84.00 98 LEU A O 1
ATOM 728 N N . PRO A 1 99 ? 17.984 -10.414 -4.322 1.00 84.25 99 PRO A N 1
ATOM 729 C CA . PRO A 1 99 ? 16.649 -10.399 -4.935 1.00 84.25 99 PRO A CA 1
ATOM 730 C C . PRO A 1 99 ? 16.107 -8.963 -5.080 1.00 84.25 99 PRO A C 1
ATOM 732 O O . PRO A 1 99 ? 16.123 -8.192 -4.116 1.00 84.25 99 PRO A O 1
ATOM 735 N N . HIS A 1 100 ? 15.580 -8.606 -6.259 1.00 89.38 100 HIS A N 1
ATOM 736 C CA . HIS A 1 100 ? 15.0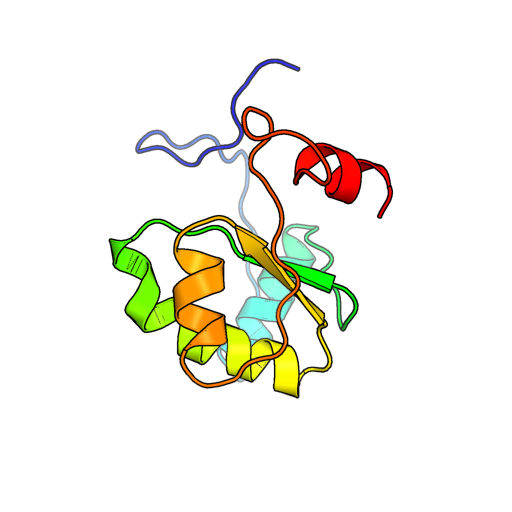73 -7.252 -6.535 1.00 89.38 100 HIS A CA 1
ATOM 737 C C . HIS A 1 100 ? 13.559 -7.190 -6.768 1.00 89.38 100 HIS A C 1
ATOM 739 O O . HIS A 1 100 ? 12.907 -8.179 -7.099 1.00 89.38 100 HIS A O 1
ATOM 745 N N . ILE A 1 101 ? 12.998 -5.984 -6.665 1.00 91.25 101 ILE A N 1
ATOM 746 C CA . ILE A 1 101 ? 11.551 -5.725 -6.755 1.00 91.25 101 ILE A CA 1
ATOM 747 C C . ILE A 1 101 ? 10.878 -6.313 -8.005 1.00 91.25 101 ILE A C 1
ATOM 749 O O . ILE A 1 101 ? 9.822 -6.926 -7.894 1.00 91.25 101 ILE A O 1
ATOM 753 N N . LEU A 1 102 ? 11.490 -6.175 -9.188 1.00 89.38 102 LEU A N 1
ATOM 754 C CA . LEU A 1 102 ? 10.866 -6.608 -10.443 1.00 89.38 102 LEU A CA 1
ATOM 755 C C . LEU A 1 102 ? 10.673 -8.130 -10.512 1.00 89.38 102 LEU A C 1
ATOM 757 O O . LEU A 1 102 ? 9.617 -8.588 -10.927 1.00 89.38 102 LEU A O 1
ATOM 761 N N . GLU A 1 103 ? 11.659 -8.908 -10.062 1.00 87.94 103 GLU A N 1
ATOM 762 C CA . GLU A 1 103 ? 11.570 -10.369 -10.006 1.00 87.94 103 GLU A CA 1
ATOM 763 C C . GLU A 1 103 ? 10.401 -10.807 -9.117 1.00 87.94 103 GLU A C 1
ATOM 765 O O . GLU A 1 103 ? 9.632 -11.692 -9.479 1.00 87.94 103 GLU A O 1
ATOM 770 N N . ARG A 1 104 ? 10.225 -10.142 -7.970 1.00 87.75 104 ARG A N 1
ATOM 771 C CA . ARG A 1 104 ? 9.132 -10.439 -7.040 1.00 87.75 104 ARG A CA 1
ATOM 772 C C . ARG A 1 104 ? 7.765 -10.084 -7.602 1.00 87.75 104 ARG A C 1
ATOM 774 O O . ARG A 1 104 ? 6.847 -10.875 -7.465 1.00 87.75 104 ARG A O 1
ATOM 781 N N . ILE A 1 105 ? 7.639 -8.945 -8.274 1.00 87.88 105 ILE A N 1
ATOM 782 C CA . ILE A 1 105 ? 6.374 -8.557 -8.910 1.00 87.88 105 ILE A CA 1
ATOM 783 C C . ILE A 1 105 ? 5.984 -9.556 -10.009 1.00 87.88 105 ILE A C 1
ATOM 785 O O . ILE A 1 105 ? 4.807 -9.873 -10.146 1.00 87.88 105 ILE A O 1
ATOM 789 N N . ILE A 1 106 ? 6.956 -10.059 -10.777 1.00 87.12 106 ILE A N 1
ATOM 790 C CA . ILE A 1 106 ? 6.703 -11.033 -11.850 1.00 87.12 106 ILE A CA 1
ATOM 791 C C . ILE A 1 106 ? 6.313 -12.404 -11.283 1.00 87.12 106 ILE A C 1
ATOM 793 O O . ILE A 1 106 ? 5.430 -13.058 -11.834 1.00 87.12 106 ILE A O 1
ATOM 797 N N . ASN A 1 107 ? 6.962 -12.839 -10.201 1.00 82.62 107 ASN A N 1
ATOM 798 C CA . ASN A 1 107 ? 6.785 -14.186 -9.656 1.00 82.62 107 ASN A CA 1
ATOM 799 C C . ASN A 1 107 ? 5.593 -14.332 -8.693 1.00 82.62 107 ASN A C 1
ATOM 801 O O . ASN A 1 107 ? 5.219 -15.468 -8.397 1.00 82.62 107 ASN A O 1
ATOM 805 N N . GLY A 1 108 ? 4.995 -13.222 -8.244 1.00 64.50 108 GLY A N 1
ATOM 806 C CA . GLY A 1 108 ? 3.913 -13.217 -7.249 1.00 64.50 108 GLY A CA 1
ATOM 807 C C . GLY A 1 108 ? 4.359 -13.682 -5.867 1.00 64.50 108 GLY A C 1
ATOM 808 O O . GLY A 1 108 ? 3.461 -14.122 -5.117 1.00 64.50 108 GLY A O 1
#